Protein AF-A0A7W6DAF4-F1 (afdb_monomer_lite)

pLDDT: mean 70.85, std 17.4, range [36.03, 92.94]

Foldseek 3Di:
DPPLVVLVPVVDPVVPPDDPCCLVVVQVQVVLLVVVVVDVAQEEAEDEPDPSCVVPVVLVCLLLPPVFDWDWFDDPPGIATGNGSHDYYHYDHCVVDVVSVVVVVLVVLVVCCPPPDPVSVVVVVVVVVVCNVVDDHDDDDDDPPDPPDDPDPDPDQDRVSVSVCSSCVPVPVPPPDDD

Structure (mmCIF, N/CA/C/O backbone):
data_AF-A0A7W6DAF4-F1
#
_entry.id   AF-A0A7W6DAF4-F1
#
loop_
_atom_site.group_PDB
_atom_site.id
_atom_site.type_symbol
_atom_site.label_atom_id
_atom_site.label_alt_id
_atom_site.label_comp_id
_atom_site.label_asym_id
_atom_site.label_entity_id
_atom_site.label_seq_id
_atom_site.pdbx_PDB_ins_code
_atom_site.Cartn_x
_atom_site.Cartn_y
_atom_site.Cartn_z
_atom_site.occupancy
_atom_site.B_iso_or_equiv
_atom_site.auth_seq_id
_atom_site.auth_comp_id
_atom_site.auth_asym_id
_atom_site.auth_atom_id
_atom_site.pdbx_PDB_model_num
ATOM 1 N N . MET A 1 1 ? -5.029 20.411 -19.556 1.00 41.88 1 MET A N 1
ATOM 2 C CA . MET A 1 1 ? -3.914 20.476 -18.587 1.00 41.88 1 MET A CA 1
ATOM 3 C C . MET A 1 1 ? -4.120 21.620 -17.600 1.00 41.88 1 MET A C 1
ATOM 5 O O . MET A 1 1 ? -4.020 21.351 -16.420 1.00 41.88 1 MET A O 1
ATOM 9 N N . GLU A 1 2 ? -4.484 22.832 -18.038 1.00 40.97 2 GLU A N 1
ATOM 10 C CA . GLU A 1 2 ? -4.753 23.976 -17.137 1.00 40.97 2 GLU A CA 1
ATOM 11 C C . GLU A 1 2 ? -6.071 23.894 -16.346 1.00 40.97 2 GLU A C 1
ATOM 13 O O . GLU A 1 2 ? -6.077 24.213 -15.166 1.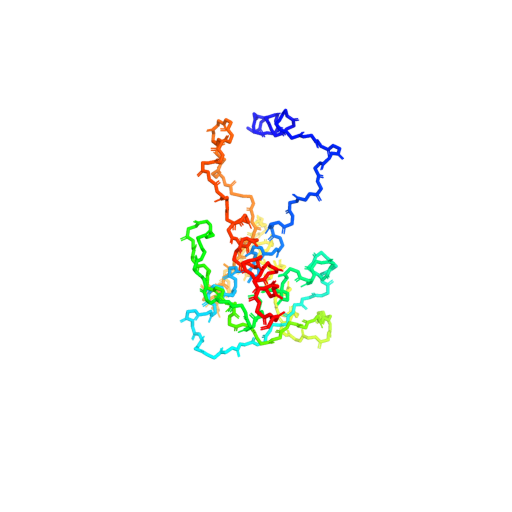00 40.97 2 GLU A O 1
ATOM 18 N N . ALA A 1 3 ? -7.169 23.427 -16.951 1.00 43.50 3 ALA A N 1
ATOM 19 C CA . ALA A 1 3 ? -8.504 23.545 -16.344 1.00 43.50 3 ALA A CA 1
ATOM 20 C C . ALA A 1 3 ? -8.646 22.864 -14.967 1.00 43.50 3 ALA A C 1
ATOM 22 O O . ALA A 1 3 ? -9.131 23.486 -14.035 1.00 43.50 3 ALA A O 1
ATOM 23 N N . GLY A 1 4 ? -8.151 21.631 -14.805 1.00 36.03 4 GLY A N 1
ATOM 24 C CA . GLY A 1 4 ? -8.249 20.917 -13.523 1.00 36.03 4 GLY A CA 1
ATOM 25 C C . GLY A 1 4 ? -7.349 21.479 -12.414 1.00 36.03 4 GLY A C 1
ATOM 26 O O . GLY A 1 4 ? -7.664 21.322 -11.242 1.00 36.03 4 GLY A O 1
ATOM 27 N N . ALA A 1 5 ? -6.245 22.148 -12.767 1.00 43.16 5 ALA A N 1
ATOM 28 C CA . ALA A 1 5 ? -5.387 22.829 -11.795 1.00 43.16 5 ALA A CA 1
ATOM 29 C C . ALA A 1 5 ? -5.994 24.171 -11.355 1.00 43.16 5 ALA A C 1
ATOM 31 O O . ALA A 1 5 ? -5.935 24.516 -10.182 1.00 43.16 5 ALA A O 1
ATOM 32 N N . ILE A 1 6 ? -6.626 24.887 -12.290 1.00 46.09 6 ILE A N 1
ATOM 33 C CA . ILE A 1 6 ? -7.338 26.144 -12.026 1.00 46.09 6 ILE A CA 1
ATOM 34 C C . ILE A 1 6 ? -8.568 25.890 -11.138 1.00 46.09 6 ILE A C 1
ATOM 36 O O . ILE A 1 6 ? -8.771 26.594 -10.157 1.00 46.09 6 ILE A O 1
ATOM 40 N N . GLU A 1 7 ? -9.344 24.840 -11.421 1.00 44.03 7 GLU A N 1
ATOM 41 C CA . GLU A 1 7 ? -10.524 24.480 -10.620 1.00 44.03 7 GLU A CA 1
ATOM 42 C C . GLU A 1 7 ? -10.157 23.988 -9.207 1.00 44.03 7 GLU A C 1
ATOM 44 O O . GLU A 1 7 ? -10.904 24.224 -8.260 1.00 44.03 7 GLU A O 1
ATOM 49 N N . PHE A 1 8 ? -9.001 23.338 -9.030 1.00 45.28 8 PHE A N 1
ATOM 50 C CA . PHE A 1 8 ? -8.531 22.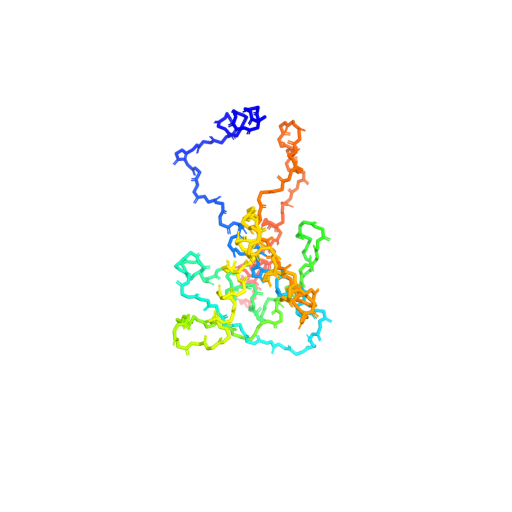902 -7.711 1.00 45.28 8 PHE A CA 1
ATOM 51 C C . PHE A 1 8 ? -8.237 24.085 -6.774 1.00 45.28 8 PHE A C 1
ATOM 53 O O . PHE A 1 8 ? -8.636 24.038 -5.608 1.00 45.28 8 PHE A O 1
ATOM 60 N N . ASP A 1 9 ? -7.596 25.139 -7.289 1.00 45.38 9 ASP A N 1
ATOM 61 C CA . ASP A 1 9 ? -7.288 26.369 -6.542 1.00 45.38 9 ASP A CA 1
ATOM 62 C C . ASP A 1 9 ? -8.549 27.178 -6.196 1.00 45.38 9 ASP A C 1
ATOM 64 O O . ASP A 1 9 ? -8.606 27.822 -5.151 1.00 45.38 9 ASP A O 1
ATOM 68 N N . GLU A 1 10 ? -9.579 27.139 -7.045 1.00 52.25 10 GLU A N 1
ATOM 69 C CA . GLU A 1 10 ? -10.846 27.844 -6.803 1.00 52.25 10 GLU A CA 1
ATOM 70 C C . GLU A 1 10 ? -11.754 27.131 -5.788 1.00 52.25 10 GLU A C 1
ATOM 72 O O . GLU A 1 10 ? -12.556 27.775 -5.107 1.00 52.25 10 GLU A O 1
ATOM 77 N N . LEU A 1 11 ? -11.646 25.804 -5.680 1.00 46.50 11 LEU A N 1
ATOM 78 C CA . LEU A 1 11 ? -12.530 24.971 -4.858 1.00 46.50 11 LEU A CA 1
ATOM 79 C C . LEU A 1 11 ? -11.950 24.606 -3.485 1.00 46.50 11 LEU A C 1
ATOM 81 O O . LEU A 1 11 ? -12.681 24.071 -2.649 1.00 46.50 11 LEU A O 1
ATOM 85 N N . ASN A 1 12 ? -10.670 24.891 -3.233 1.00 45.88 12 ASN A N 1
ATOM 86 C CA . ASN A 1 12 ? -10.002 24.574 -1.972 1.00 45.88 12 ASN A CA 1
ATOM 87 C C . ASN A 1 12 ? -9.366 25.820 -1.352 1.00 45.88 12 ASN A C 1
ATOM 89 O O . ASN A 1 12 ? -8.610 26.545 -1.988 1.00 45.88 12 ASN A O 1
ATOM 93 N N . ASP A 1 13 ? -9.612 26.038 -0.061 1.00 50.12 13 ASP A N 1
ATOM 94 C CA . ASP A 1 13 ? -8.930 27.076 0.711 1.00 50.12 13 ASP A CA 1
ATOM 95 C C . ASP A 1 13 ? -7.515 26.593 1.080 1.00 50.12 13 ASP A C 1
ATOM 97 O O . ASP A 1 13 ? -7.297 25.995 2.133 1.00 50.12 13 ASP A O 1
ATOM 101 N N . LEU A 1 14 ? -6.546 26.818 0.184 1.00 49.25 14 LEU A N 1
ATOM 102 C CA . LEU A 1 14 ? -5.143 26.382 0.320 1.00 49.25 14 LEU A CA 1
ATOM 103 C C . LEU A 1 14 ? -4.499 26.672 1.700 1.00 49.25 14 LEU A C 1
ATOM 105 O O . LEU A 1 14 ? -3.740 25.831 2.180 1.00 49.25 14 LEU A O 1
ATOM 109 N N . PRO A 1 15 ? -4.780 27.800 2.387 1.00 47.88 15 PRO A N 1
ATOM 110 C CA . PRO A 1 15 ? -4.280 28.067 3.739 1.00 47.88 15 PRO A CA 1
ATOM 111 C C . PRO A 1 15 ? -4.872 27.179 4.849 1.00 47.88 15 PRO A C 1
ATOM 113 O O . PRO A 1 15 ? -4.224 26.997 5.884 1.00 47.88 15 PRO A O 1
ATOM 116 N N . SER A 1 16 ? -6.092 26.652 4.681 1.00 41.94 16 SER A N 1
ATOM 117 C CA . SER A 1 16 ? -6.748 25.742 5.641 1.00 41.94 16 SER A CA 1
ATOM 118 C C . SER A 1 16 ? -6.723 24.273 5.202 1.00 41.94 16 SER A C 1
ATOM 120 O O . SER A 1 16 ? -7.021 23.381 6.003 1.00 41.94 16 SER A O 1
ATOM 122 N N . PHE A 1 17 ? -6.289 24.014 3.968 1.00 42.94 17 PHE A N 1
ATOM 123 C CA . PHE A 1 17 ? -6.059 22.695 3.401 1.00 42.94 17 PHE A CA 1
ATOM 124 C C . PHE A 1 17 ? -4.913 21.982 4.133 1.00 42.94 17 PHE A C 1
ATOM 126 O O . PHE A 1 17 ? -3.732 22.232 3.899 1.00 42.94 17 PHE A O 1
ATOM 133 N N . ARG A 1 18 ? -5.263 21.111 5.087 1.00 48.59 18 ARG A N 1
ATOM 134 C CA . ARG A 1 18 ? -4.288 20.441 5.963 1.00 48.59 18 ARG A CA 1
ATOM 135 C C . ARG A 1 18 ? -3.861 19.048 5.515 1.00 48.59 18 ARG A C 1
ATOM 137 O O . ARG A 1 18 ? -2.921 18.533 6.119 1.00 48.59 18 ARG A O 1
ATOM 144 N N . ASP A 1 19 ? -4.523 18.405 4.547 1.00 47.56 19 ASP A N 1
ATOM 145 C CA . ASP A 1 19 ? -4.158 17.018 4.238 1.00 47.56 19 ASP A CA 1
ATOM 146 C C . ASP A 1 19 ? -4.634 16.460 2.884 1.00 47.56 19 ASP A C 1
ATOM 148 O O . ASP A 1 19 ? -5.813 16.543 2.559 1.00 47.56 19 ASP A O 1
ATOM 152 N N . THR A 1 20 ? -3.718 15.798 2.165 1.00 48.22 20 THR A N 1
ATOM 153 C CA . THR A 1 20 ? -3.984 14.774 1.123 1.00 48.22 20 THR A CA 1
ATOM 154 C C . THR A 1 20 ? -3.131 13.518 1.367 1.00 48.22 20 THR A C 1
ATOM 156 O O . THR A 1 20 ? -2.694 12.844 0.434 1.00 48.22 20 THR A O 1
ATOM 159 N N . ASN A 1 21 ? -2.899 13.154 2.638 1.00 45.88 21 ASN A N 1
ATOM 160 C CA . ASN A 1 21 ? -2.229 11.896 3.005 1.00 45.88 21 ASN A CA 1
ATOM 161 C C . ASN A 1 21 ? -2.984 10.623 2.602 1.00 45.88 21 ASN A C 1
ATOM 163 O O . ASN A 1 21 ? -2.473 9.525 2.847 1.00 45.88 21 ASN A O 1
ATOM 167 N N . ASP A 1 22 ? -4.149 10.746 1.961 1.00 50.22 22 ASP A N 1
ATOM 168 C CA . ASP A 1 22 ? -4.834 9.632 1.313 1.00 50.22 22 ASP A CA 1
ATOM 169 C C . ASP A 1 22 ? -3.862 8.833 0.457 1.00 50.22 22 ASP A C 1
ATOM 171 O O . ASP A 1 22 ? -3.874 7.613 0.527 1.00 50.22 22 ASP A O 1
ATOM 175 N N . ILE A 1 23 ? -2.929 9.481 -0.243 1.00 51.38 23 ILE A N 1
ATOM 176 C CA . ILE A 1 23 ? -1.970 8.790 -1.108 1.00 51.38 23 ILE A CA 1
ATOM 177 C C . ILE A 1 23 ? -1.107 7.794 -0.311 1.00 51.38 23 ILE A C 1
ATOM 179 O O . ILE A 1 23 ? -1.049 6.621 -0.667 1.00 51.38 23 ILE A O 1
ATOM 183 N N . HIS A 1 24 ? -0.489 8.208 0.800 1.00 57.69 24 HIS A N 1
ATOM 184 C CA . HIS A 1 24 ? 0.447 7.356 1.548 1.00 57.69 24 HIS A CA 1
ATOM 185 C C . HIS A 1 24 ? -0.233 6.168 2.235 1.00 57.69 24 HIS A C 1
ATOM 187 O O . HIS A 1 24 ? 0.319 5.070 2.262 1.00 57.69 24 HIS A O 1
ATOM 193 N N . VAL A 1 25 ? -1.444 6.370 2.756 1.00 65.44 25 VAL A N 1
ATOM 194 C CA . VAL A 1 25 ? -2.218 5.292 3.385 1.00 65.44 25 VAL A CA 1
ATOM 195 C C . VAL A 1 25 ? -2.874 4.401 2.323 1.00 65.44 25 VAL A C 1
ATOM 197 O O . VAL A 1 25 ? -2.975 3.194 2.527 1.00 65.44 25 VAL A O 1
ATOM 200 N N . THR A 1 26 ? -3.237 4.944 1.155 1.00 68.44 26 THR A N 1
ATOM 201 C CA . THR A 1 26 ? -3.886 4.193 0.064 1.00 68.44 26 THR A CA 1
ATOM 202 C C . THR A 1 26 ? -3.041 3.025 -0.424 1.00 68.44 26 THR A C 1
ATOM 204 O O . THR A 1 26 ? -3.583 1.932 -0.559 1.00 68.44 26 THR A O 1
ATOM 207 N N . ALA A 1 27 ? -1.731 3.197 -0.651 1.00 73.88 27 ALA A N 1
ATOM 208 C CA . ALA A 1 27 ? -0.891 2.065 -1.069 1.00 73.88 27 ALA A CA 1
ATOM 209 C C . ALA A 1 27 ? -0.877 0.954 -0.018 1.00 73.88 27 ALA A C 1
ATOM 211 O O . ALA A 1 27 ? -1.025 -0.218 -0.356 1.00 73.88 27 ALA A O 1
ATOM 212 N N . VAL A 1 28 ? -0.737 1.315 1.260 1.00 78.88 28 VAL A N 1
ATOM 213 C CA . VAL A 1 28 ? -0.716 0.331 2.347 1.00 78.88 28 VAL A CA 1
ATOM 214 C C . VAL A 1 28 ? -2.064 -0.386 2.446 1.00 78.88 28 VAL A C 1
ATOM 216 O O . VAL A 1 28 ? -2.090 -1.608 2.575 1.00 78.88 28 VAL A O 1
ATOM 219 N N . LEU A 1 29 ? -3.185 0.327 2.304 1.00 79.75 29 LEU A N 1
ATOM 220 C CA . LEU A 1 29 ? -4.521 -0.278 2.293 1.00 79.75 29 LEU A CA 1
ATOM 221 C C . LEU A 1 29 ? -4.758 -1.174 1.080 1.00 79.75 29 LEU A C 1
ATOM 223 O O . LEU A 1 29 ? -5.355 -2.232 1.235 1.00 79.75 29 LEU A O 1
ATOM 227 N N . GLN A 1 30 ? -4.262 -0.809 -0.102 1.00 79.19 30 GLN A N 1
ATOM 228 C CA . GLN A 1 30 ? -4.333 -1.669 -1.286 1.00 79.19 30 GLN A CA 1
ATOM 229 C C . GLN A 1 30 ? -3.502 -2.945 -1.120 1.00 79.19 30 GLN A C 1
ATOM 231 O O . GLN A 1 30 ? -3.951 -4.014 -1.531 1.00 79.19 30 GLN A O 1
ATOM 236 N N . CYS A 1 31 ? -2.328 -2.849 -0.487 1.00 83.69 31 CYS A N 1
ATOM 237 C CA . CYS A 1 31 ? -1.530 -4.015 -0.118 1.00 83.69 31 CYS A CA 1
ATOM 238 C C . CYS A 1 31 ? -2.278 -4.903 0.885 1.00 83.69 31 CYS A C 1
ATOM 240 O O . CYS A 1 31 ? -2.312 -6.117 0.709 1.00 83.69 31 CYS A O 1
ATOM 242 N N . VAL A 1 32 ? -2.892 -4.321 1.920 1.00 86.19 32 VAL A N 1
ATOM 243 C CA . VAL A 1 32 ? -3.672 -5.089 2.904 1.00 86.19 32 VAL A CA 1
ATOM 244 C C . VAL A 1 32 ? -4.888 -5.747 2.264 1.00 86.19 32 VAL A C 1
ATOM 246 O O . VAL A 1 32 ? -5.129 -6.915 2.538 1.00 86.19 32 VAL A O 1
ATOM 249 N N . ASP A 1 33 ? -5.607 -5.039 1.394 1.00 83.69 33 ASP A N 1
ATOM 250 C CA . ASP A 1 33 ? -6.741 -5.574 0.635 1.00 83.69 33 ASP A CA 1
ATOM 251 C C . ASP A 1 33 ? -6.339 -6.772 -0.241 1.00 83.69 33 ASP A C 1
ATOM 253 O O . ASP A 1 33 ? -7.026 -7.784 -0.289 1.00 83.69 33 ASP A O 1
ATOM 257 N N . PHE A 1 34 ? -5.172 -6.710 -0.879 1.00 85.06 34 PHE A N 1
ATOM 258 C CA . PHE A 1 34 ? -4.658 -7.859 -1.618 1.00 85.06 34 PHE A CA 1
ATOM 259 C C . PHE A 1 34 ? -4.310 -9.039 -0.703 1.00 85.06 34 PHE A C 1
ATOM 261 O O . PHE A 1 34 ? -4.619 -10.188 -1.013 1.00 85.06 34 PHE A O 1
ATOM 268 N N . TRP A 1 35 ? -3.650 -8.778 0.427 1.00 85.81 35 TRP A N 1
ATOM 269 C CA . TRP A 1 35 ? -3.200 -9.843 1.321 1.00 85.81 35 TRP A CA 1
ATOM 270 C C . TRP A 1 35 ? -4.321 -10.444 2.174 1.00 85.81 35 TRP A C 1
ATOM 272 O O . TRP A 1 35 ? -4.225 -11.625 2.500 1.00 85.81 35 TRP A O 1
ATOM 282 N N . GLN A 1 36 ? -5.389 -9.700 2.491 1.00 84.44 36 GLN A N 1
ATOM 283 C CA . GLN A 1 36 ? -6.555 -10.243 3.208 1.00 84.44 36 GLN A CA 1
ATOM 284 C C . GLN A 1 36 ? -7.279 -11.327 2.400 1.00 84.44 36 GLN A C 1
ATOM 286 O O . GLN A 1 36 ? -7.796 -12.272 2.988 1.00 84.44 36 GLN A O 1
ATOM 291 N N . ASP A 1 37 ? -7.269 -11.227 1.069 1.00 83.06 37 ASP A N 1
ATOM 292 C CA . ASP A 1 37 ? -7.876 -12.230 0.188 1.00 83.06 37 ASP A CA 1
ATOM 293 C C . ASP A 1 37 ? -7.001 -13.487 0.063 1.00 83.06 37 ASP A C 1
ATOM 295 O O . ASP A 1 37 ? -7.490 -14.582 -0.219 1.00 83.06 37 ASP A O 1
ATOM 299 N N . MET A 1 38 ? -5.692 -13.336 0.277 1.00 83.75 38 MET A N 1
ATOM 300 C CA . MET A 1 38 ? -4.692 -14.384 0.060 1.00 83.75 38 MET A CA 1
ATOM 301 C C . MET A 1 38 ? -4.308 -15.136 1.339 1.00 83.75 38 MET A C 1
ATOM 303 O O . MET A 1 38 ? -3.879 -16.290 1.267 1.00 83.75 38 MET A O 1
ATOM 307 N N . ILE A 1 39 ? -4.417 -14.496 2.505 1.00 84.38 39 ILE A N 1
ATOM 308 C CA . ILE A 1 39 ? -3.961 -15.032 3.789 1.00 84.38 39 ILE A CA 1
ATOM 309 C C . ILE A 1 39 ? -5.114 -14.975 4.793 1.00 84.38 39 ILE A C 1
ATOM 311 O O . ILE A 1 39 ? -5.609 -13.908 5.136 1.00 84.38 39 ILE A O 1
ATOM 315 N N . ALA A 1 40 ? -5.503 -16.142 5.315 1.00 82.50 40 ALA A N 1
ATOM 316 C CA . ALA A 1 40 ? -6.587 -16.251 6.294 1.00 82.50 40 ALA A CA 1
ATOM 317 C C . ALA A 1 40 ? -6.193 -15.768 7.705 1.00 82.50 40 ALA A C 1
ATOM 319 O O . ALA A 1 40 ? -7.053 -15.386 8.498 1.00 82.50 40 ALA A O 1
ATOM 320 N N . GLU A 1 41 ? -4.903 -15.818 8.043 1.00 89.00 41 GLU A N 1
ATOM 321 C CA . GLU A 1 41 ? -4.395 -15.433 9.359 1.00 89.00 41 GLU A CA 1
ATOM 322 C C . GLU A 1 41 ? -3.917 -13.974 9.398 1.00 89.00 41 GLU A C 1
ATOM 324 O O . GLU A 1 41 ? -3.363 -13.479 8.414 1.00 89.00 41 GLU A O 1
ATOM 329 N N . PRO A 1 42 ? -4.044 -13.281 10.547 1.00 89.81 42 PRO A N 1
ATOM 330 C CA . PRO A 1 42 ? -3.498 -11.940 10.686 1.00 89.81 42 PRO A CA 1
ATOM 331 C C . PRO A 1 42 ? -1.979 -11.899 10.490 1.00 89.81 42 PRO A C 1
ATOM 333 O O . PRO A 1 42 ? -1.262 -12.707 11.093 1.00 89.81 42 PRO A O 1
ATOM 336 N N . PHE A 1 43 ? -1.492 -10.919 9.729 1.00 90.81 43 PHE A N 1
ATOM 337 C CA . PHE A 1 43 ? -0.083 -10.789 9.340 1.00 90.81 43 PHE A CA 1
ATOM 338 C C . PHE A 1 43 ? 0.589 -9.528 9.897 1.00 90.81 43 PHE A C 1
ATOM 340 O O . PHE A 1 43 ? -0.067 -8.556 10.268 1.00 90.81 43 PHE A O 1
ATOM 347 N N . ASP A 1 44 ? 1.917 -9.555 9.967 1.00 90.88 44 ASP A N 1
ATOM 348 C CA . ASP A 1 44 ? 2.743 -8.433 10.411 1.00 90.88 44 ASP A CA 1
ATOM 349 C C . ASP A 1 44 ? 3.198 -7.604 9.199 1.00 90.88 44 ASP A C 1
ATOM 351 O O . ASP A 1 44 ? 3.603 -8.162 8.177 1.00 90.88 44 ASP A O 1
ATOM 355 N N . ILE A 1 45 ? 3.135 -6.274 9.300 1.00 88.88 45 ILE A N 1
ATOM 356 C CA . ILE A 1 45 ? 3.606 -5.359 8.251 1.00 88.88 45 ILE A CA 1
ATOM 357 C C . ILE A 1 45 ? 4.904 -4.702 8.704 1.00 88.88 45 ILE A C 1
ATOM 359 O O . ILE A 1 45 ? 4.972 -4.065 9.754 1.00 88.88 45 ILE A O 1
ATOM 363 N N . VAL A 1 46 ? 5.925 -4.796 7.858 1.00 88.62 46 VAL A N 1
ATOM 364 C CA . VAL A 1 46 ? 7.148 -4.004 7.992 1.00 88.62 46 VAL A CA 1
ATOM 365 C C . VAL A 1 46 ? 7.071 -2.864 6.987 1.00 88.62 46 VAL A C 1
ATOM 367 O O . VAL A 1 46 ? 7.049 -3.106 5.780 1.00 88.62 46 VAL A O 1
ATOM 370 N N . HIS A 1 47 ? 7.004 -1.633 7.483 1.00 86.62 47 HIS A N 1
ATOM 371 C CA . HIS A 1 47 ? 6.977 -0.425 6.665 1.00 86.62 47 HIS A CA 1
ATOM 372 C C . HIS A 1 47 ? 8.331 0.289 6.754 1.00 86.62 47 HIS A C 1
ATOM 374 O O . HIS A 1 47 ? 9.033 0.168 7.760 1.00 86.62 47 HIS A O 1
ATOM 380 N N . ASP A 1 48 ? 8.713 1.028 5.710 1.00 84.50 48 ASP A N 1
ATOM 381 C CA . ASP A 1 48 ? 9.881 1.908 5.807 1.00 84.50 48 ASP A CA 1
ATOM 382 C C . ASP A 1 48 ? 9.657 3.012 6.858 1.00 84.50 48 ASP A C 1
ATOM 384 O O . ASP A 1 48 ? 8.515 3.265 7.256 1.00 84.50 48 ASP A O 1
ATOM 388 N N . GLU A 1 49 ? 10.733 3.664 7.307 1.00 82.12 49 GLU A N 1
ATOM 389 C CA . GLU A 1 49 ? 10.691 4.828 8.210 1.00 82.12 49 GLU A CA 1
ATOM 390 C C . GLU A 1 49 ? 10.056 6.074 7.548 1.00 82.12 49 GLU A C 1
ATOM 392 O O . GLU A 1 49 ? 10.672 7.132 7.411 1.00 82.12 49 GLU A O 1
ATOM 397 N N . SER A 1 50 ? 8.789 5.967 7.155 1.00 77.38 50 SER A N 1
ATOM 398 C CA . SER A 1 50 ? 7.988 7.063 6.632 1.00 77.38 50 SER A CA 1
ATOM 399 C C . SER A 1 50 ? 7.432 7.887 7.783 1.00 77.38 50 SER A C 1
ATOM 401 O O . SER A 1 50 ? 6.469 7.501 8.452 1.00 77.38 50 SER A O 1
ATOM 403 N N . ILE A 1 51 ? 8.011 9.072 7.972 1.00 72.75 51 ILE A N 1
ATOM 404 C CA . ILE A 1 51 ? 7.509 10.085 8.911 1.00 72.75 51 ILE A CA 1
ATOM 405 C C . ILE A 1 51 ? 6.010 10.329 8.670 1.00 72.75 51 ILE A C 1
ATOM 407 O O . ILE A 1 51 ? 5.231 10.360 9.615 1.00 72.75 51 ILE A O 1
ATOM 411 N N . HIS A 1 52 ? 5.576 10.390 7.409 1.00 69.50 52 HIS A N 1
ATOM 412 C CA . HIS A 1 52 ? 4.178 10.644 7.056 1.00 69.50 52 HIS A CA 1
ATOM 413 C C . HIS A 1 52 ? 3.214 9.522 7.462 1.00 69.50 52 HIS A C 1
ATOM 415 O O . HIS A 1 52 ? 2.058 9.812 7.780 1.00 69.50 52 HIS A O 1
ATOM 421 N N . PHE A 1 53 ? 3.670 8.266 7.463 1.00 73.88 53 PHE A N 1
ATOM 422 C CA . PHE A 1 53 ? 2.878 7.132 7.939 1.00 73.88 53 PHE A CA 1
ATOM 423 C C . PHE A 1 53 ? 2.780 7.142 9.472 1.00 73.88 53 PHE A C 1
ATOM 425 O O . PHE A 1 53 ? 1.680 7.102 10.026 1.00 73.88 53 PHE A O 1
ATOM 432 N N . PHE A 1 54 ? 3.918 7.267 10.163 1.00 76.12 54 PHE A N 1
ATOM 433 C CA . PHE A 1 54 ? 3.978 7.135 11.623 1.00 76.12 54 PHE A CA 1
ATOM 434 C C . PHE A 1 54 ? 3.504 8.379 12.392 1.00 76.12 54 PHE A C 1
ATOM 436 O O . PHE A 1 54 ? 2.957 8.240 13.481 1.00 76.12 54 PHE A O 1
ATOM 443 N N . GLU A 1 55 ? 3.575 9.589 11.826 1.00 72.75 55 GLU A N 1
ATOM 444 C CA . GLU A 1 55 ? 2.981 10.799 12.435 1.00 72.75 55 GLU A CA 1
ATOM 445 C C . GLU A 1 55 ? 1.466 10.686 12.675 1.00 72.75 55 GLU A C 1
ATOM 447 O O . GLU A 1 55 ? 0.892 11.456 13.445 1.00 72.75 55 GLU A O 1
ATOM 452 N N . ARG A 1 56 ? 0.793 9.747 12.001 1.00 68.44 56 ARG A N 1
ATOM 453 C CA . ARG A 1 56 ? -0.649 9.495 12.126 1.00 68.44 56 ARG A CA 1
ATOM 454 C C . ARG A 1 56 ? -0.947 8.037 12.502 1.00 68.44 56 ARG A C 1
ATOM 456 O O . ARG A 1 56 ? -2.055 7.560 12.239 1.00 68.44 56 ARG A O 1
ATOM 463 N N . GLU A 1 57 ? 0.009 7.358 13.145 1.00 75.38 57 GLU A N 1
ATOM 464 C CA . GLU A 1 57 ? -0.072 5.953 13.574 1.00 75.38 57 GLU A CA 1
ATOM 465 C C . GLU A 1 57 ? -1.362 5.641 14.355 1.00 75.38 57 GLU A C 1
ATOM 467 O O . GLU A 1 57 ? -1.966 4.593 14.152 1.00 75.38 57 GLU A O 1
ATOM 472 N N . ASP A 1 58 ? -1.879 6.584 15.147 1.00 71.81 58 ASP A N 1
ATOM 473 C CA . ASP A 1 58 ? -3.145 6.430 15.879 1.00 71.81 58 ASP A CA 1
ATOM 474 C C . ASP A 1 58 ? -4.336 6.024 14.996 1.00 71.81 58 ASP A C 1
ATOM 476 O O . ASP A 1 58 ? -5.197 5.250 15.422 1.00 71.81 58 ASP A O 1
ATOM 480 N N . ARG A 1 59 ? -4.431 6.553 13.765 1.00 71.06 59 ARG A N 1
ATOM 481 C CA . ARG A 1 59 ? -5.509 6.170 12.834 1.00 71.06 59 ARG A CA 1
ATOM 482 C C . ARG A 1 59 ? -5.332 4.732 12.380 1.00 71.06 59 ARG A C 1
ATOM 484 O O . ARG A 1 59 ? -6.299 3.981 12.343 1.00 71.06 59 ARG A O 1
ATOM 491 N N . TRP A 1 60 ? -4.096 4.360 12.079 1.00 78.00 60 TRP A N 1
ATOM 492 C CA . TRP A 1 60 ? -3.750 3.011 11.677 1.00 78.00 60 TRP A CA 1
ATOM 493 C C . TRP A 1 60 ? -4.029 1.994 12.794 1.00 78.00 60 TRP A C 1
ATOM 495 O O . TRP A 1 60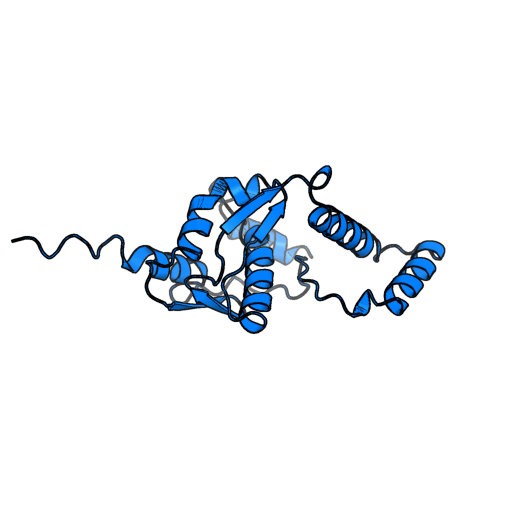 ? -4.698 0.987 12.562 1.00 78.00 60 TRP A O 1
ATOM 505 N N . LEU A 1 61 ? -3.616 2.296 14.028 1.00 80.69 61 LEU A N 1
ATOM 506 C CA . LEU A 1 61 ? -3.865 1.452 15.199 1.00 80.69 61 LEU A CA 1
ATOM 507 C C . LEU A 1 61 ? -5.360 1.196 15.421 1.00 80.69 61 LEU A C 1
ATOM 509 O O . LEU A 1 61 ? -5.749 0.081 15.761 1.00 80.69 61 LEU A O 1
ATOM 513 N N . ARG A 1 62 ? -6.219 2.187 15.155 1.00 77.25 62 ARG A N 1
ATOM 514 C CA . ARG A 1 62 ? -7.680 2.008 15.213 1.00 77.25 62 ARG A CA 1
ATOM 515 C C . ARG A 1 62 ? -8.218 1.096 14.118 1.00 77.25 62 ARG A C 1
ATOM 517 O O . ARG A 1 62 ? -9.178 0.379 14.365 1.00 77.25 62 ARG A O 1
ATOM 524 N N . MET A 1 63 ? -7.627 1.109 12.926 1.00 79.31 63 MET A N 1
ATOM 525 C CA . MET A 1 63 ? -8.062 0.249 11.820 1.00 79.31 63 MET A CA 1
ATOM 526 C C . MET A 1 63 ? -7.719 -1.226 12.048 1.00 79.31 63 MET A C 1
ATOM 528 O O . MET A 1 63 ? -8.390 -2.093 11.492 1.00 79.31 63 MET A O 1
ATOM 532 N N . ILE A 1 64 ? -6.703 -1.520 12.864 1.00 86.00 64 ILE A N 1
ATOM 533 C CA . ILE A 1 64 ? -6.282 -2.890 13.199 1.00 86.00 64 ILE A CA 1
ATOM 534 C C . ILE A 1 64 ? -6.816 -3.368 14.564 1.00 86.00 64 ILE A C 1
ATOM 536 O O . ILE A 1 64 ? -6.680 -4.547 14.897 1.00 86.00 64 ILE A O 1
ATOM 540 N N . ASP A 1 65 ? -7.434 -2.477 15.351 1.00 83.25 65 ASP A N 1
ATOM 541 C CA . ASP A 1 65 ? -7.953 -2.761 16.692 1.00 83.25 65 ASP A CA 1
ATOM 542 C C . ASP A 1 65 ? -9.046 -3.838 16.653 1.00 83.25 65 ASP A C 1
ATOM 544 O O . ASP A 1 65 ? -10.182 -3.600 16.250 1.00 83.25 65 ASP A O 1
ATOM 548 N N . LYS A 1 66 ? -8.721 -5.037 17.145 1.00 83.50 66 LYS A N 1
ATOM 549 C CA . LYS A 1 66 ? -9.629 -6.196 17.167 1.00 83.50 66 LYS A CA 1
ATOM 550 C C . LYS A 1 66 ? -10.835 -6.037 18.082 1.00 83.50 66 LYS A C 1
ATOM 552 O O . LYS A 1 66 ? -11.713 -6.896 18.083 1.00 83.50 66 LYS A O 1
ATOM 557 N N . THR A 1 67 ? -10.885 -4.971 18.871 1.00 80.62 67 THR A N 1
ATOM 558 C CA . THR A 1 67 ? -12.003 -4.697 19.764 1.00 80.62 67 THR A CA 1
ATOM 559 C C . THR A 1 67 ? -13.133 -3.919 19.082 1.00 80.62 67 THR A C 1
ATOM 561 O O . THR A 1 67 ? -14.226 -3.842 19.650 1.00 80.62 67 THR A O 1
ATOM 564 N N . ILE A 1 68 ? -12.922 -3.366 17.880 1.00 76.31 68 ILE A N 1
ATOM 565 C CA . ILE A 1 68 ? -13.990 -2.711 17.109 1.00 76.31 68 ILE A CA 1
ATOM 566 C C . ILE A 1 68 ? -14.925 -3.749 16.476 1.00 76.31 68 ILE A C 1
ATOM 568 O O . ILE A 1 68 ? -14.519 -4.867 16.159 1.00 76.31 68 ILE A O 1
ATOM 572 N N . ALA A 1 69 ? -16.195 -3.377 16.296 1.00 76.50 69 ALA A N 1
ATOM 573 C CA . ALA A 1 69 ? -17.159 -4.239 15.624 1.00 76.50 69 ALA A CA 1
ATOM 574 C C . ALA A 1 69 ? -16.762 -4.425 14.148 1.00 76.50 69 ALA A C 1
ATOM 576 O O . ALA A 1 69 ? -16.386 -3.437 13.510 1.00 76.50 69 ALA A O 1
ATOM 577 N N . PRO A 1 70 ? -16.870 -5.650 13.598 1.00 84.69 70 PRO A N 1
ATOM 578 C CA . PRO A 1 70 ? -16.620 -5.870 12.188 1.00 84.69 70 PRO A CA 1
ATOM 579 C C . PRO A 1 70 ? -17.497 -4.974 11.314 1.00 84.69 70 PRO A C 1
ATOM 581 O O . PRO A 1 70 ? -18.705 -4.882 11.537 1.00 84.69 70 PRO A O 1
ATOM 584 N N . SER A 1 71 ? -16.885 -4.311 10.338 1.00 78.69 71 SER A N 1
ATOM 585 C CA . SER A 1 71 ? -17.578 -3.418 9.412 1.00 78.69 71 SER A CA 1
ATOM 586 C C . SER A 1 71 ? -16.950 -3.495 8.032 1.00 78.69 71 SER A C 1
ATOM 588 O O . SER A 1 71 ? -15.730 -3.581 7.896 1.00 78.69 71 SER A O 1
ATOM 590 N N . GLU A 1 72 ? -17.800 -3.436 7.019 1.00 80.75 72 GLU A N 1
ATOM 591 C CA . GLU A 1 72 ? -17.412 -3.457 5.620 1.00 80.75 72 GLU A CA 1
ATOM 592 C C . GLU A 1 72 ? -17.500 -2.034 5.056 1.00 80.75 72 GLU A C 1
ATOM 594 O O . GLU A 1 72 ? -18.533 -1.366 5.164 1.00 80.75 72 GLU A O 1
ATOM 599 N N . ILE A 1 73 ? -16.403 -1.543 4.480 1.00 73.88 73 ILE A N 1
ATOM 600 C CA . ILE A 1 73 ? -16.303 -0.172 3.978 1.00 73.88 73 ILE A CA 1
ATOM 601 C C . ILE A 1 73 ? -15.902 -0.184 2.511 1.00 73.88 73 ILE A C 1
ATOM 603 O O . ILE A 1 73 ? -14.866 -0.728 2.141 1.00 73.88 73 ILE A O 1
ATOM 607 N N . LEU A 1 74 ? -16.693 0.493 1.681 1.00 67.94 74 LEU A N 1
ATOM 608 C CA . LEU A 1 74 ? -16.336 0.749 0.291 1.00 67.94 74 LEU A CA 1
ATOM 609 C C . LEU A 1 74 ? -15.237 1.821 0.215 1.00 67.94 74 LEU A C 1
ATOM 611 O O . LEU A 1 74 ? -15.431 2.946 0.679 1.00 67.94 74 LEU A O 1
ATOM 615 N N . PHE A 1 75 ? -14.111 1.481 -0.407 1.00 65.19 75 PHE A N 1
ATOM 616 C CA . PHE A 1 75 ? -12.958 2.347 -0.629 1.00 65.19 75 PHE A CA 1
ATOM 617 C C . PHE A 1 75 ? -12.575 2.324 -2.117 1.00 65.19 75 PHE A C 1
ATOM 619 O O . PHE A 1 75 ? -11.960 1.379 -2.618 1.00 65.19 75 PHE A O 1
ATOM 626 N N . GLY A 1 76 ? -12.986 3.358 -2.856 1.00 67.25 76 GLY A N 1
ATOM 627 C CA . GLY A 1 76 ? -12.894 3.365 -4.317 1.00 67.25 76 GLY A CA 1
ATOM 628 C C . GLY A 1 76 ? -13.758 2.259 -4.931 1.00 67.25 76 GLY A C 1
ATOM 629 O O . GLY A 1 76 ? -14.965 2.213 -4.704 1.00 67.25 76 GLY A O 1
ATOM 630 N N . THR A 1 77 ? -13.144 1.361 -5.702 1.00 65.50 77 THR A N 1
ATOM 631 C CA . THR A 1 77 ? -13.791 0.163 -6.272 1.00 65.50 77 THR A CA 1
ATOM 632 C C . THR A 1 77 ? -13.628 -1.091 -5.408 1.00 65.50 77 THR A C 1
ATOM 634 O O . THR A 1 77 ? -14.081 -2.163 -5.805 1.00 65.50 77 THR A O 1
ATOM 637 N N . LYS A 1 78 ? -12.961 -0.973 -4.256 1.00 66.62 78 LYS A N 1
ATOM 638 C CA . LYS A 1 78 ? -12.594 -2.084 -3.373 1.00 66.62 78 LYS A CA 1
ATOM 639 C C . LYS A 1 78 ? -13.356 -2.027 -2.059 1.00 66.62 78 LYS A C 1
ATOM 641 O O . LYS A 1 78 ? -13.915 -0.990 -1.699 1.00 66.62 78 LYS A O 1
ATOM 646 N N . THR A 1 79 ? -13.327 -3.133 -1.327 1.00 72.75 79 THR A N 1
ATOM 647 C CA . THR A 1 79 ? -14.024 -3.268 -0.055 1.00 72.75 79 THR A CA 1
ATOM 648 C C . THR A 1 79 ? -13.049 -3.634 1.056 1.00 72.75 79 THR A C 1
ATOM 650 O O . THR A 1 79 ? -12.406 -4.677 1.020 1.00 72.75 79 THR A O 1
ATOM 653 N N . LEU A 1 80 ? -12.948 -2.774 2.066 1.00 75.44 80 LEU A N 1
ATOM 654 C CA . LEU A 1 80 ? -12.104 -2.986 3.235 1.00 75.44 80 LEU A CA 1
ATOM 655 C C . LEU A 1 80 ? -12.925 -3.559 4.386 1.00 75.44 80 LEU A C 1
ATOM 657 O O . LEU A 1 80 ? -13.928 -2.972 4.799 1.00 75.44 80 LEU A O 1
ATOM 661 N N . ASN A 1 81 ? -12.443 -4.666 4.946 1.00 82.69 81 ASN A N 1
ATOM 662 C CA . ASN A 1 81 ? -13.012 -5.276 6.139 1.00 82.69 81 ASN A CA 1
ATOM 663 C C . ASN A 1 81 ? -12.260 -4.780 7.373 1.00 82.69 81 ASN A C 1
ATOM 665 O O . ASN A 1 81 ? -11.080 -5.077 7.567 1.00 82.69 81 ASN A O 1
ATOM 669 N N . LEU A 1 82 ? -12.947 -4.017 8.218 1.00 83.19 82 LEU A N 1
ATOM 670 C CA . LEU A 1 82 ? -12.437 -3.620 9.521 1.00 83.19 82 LEU A CA 1
ATOM 671 C C . LEU A 1 82 ? -12.893 -4.612 10.597 1.00 83.19 82 LEU A C 1
ATOM 673 O O . LEU A 1 82 ? -14.020 -5.098 10.518 1.00 83.19 82 LEU A O 1
ATOM 677 N N . PRO A 1 83 ? -12.072 -4.876 11.627 1.00 88.38 83 PRO A N 1
ATOM 678 C CA . PRO A 1 83 ? -10.668 -4.477 11.728 1.00 88.38 83 PRO A CA 1
ATOM 679 C C . PRO A 1 83 ? -9.790 -5.238 10.729 1.00 88.38 83 PRO A C 1
ATOM 681 O O . PRO A 1 83 ? -9.925 -6.455 10.586 1.00 88.38 83 PRO A O 1
ATOM 684 N N . LEU A 1 84 ? -8.835 -4.538 10.109 1.00 87.75 84 LEU A N 1
ATOM 685 C CA . LEU A 1 84 ? -7.924 -5.115 9.118 1.00 87.75 84 LEU A CA 1
ATOM 686 C C . LEU A 1 84 ? -7.202 -6.345 9.692 1.00 87.75 84 LEU A C 1
ATOM 688 O O . LEU A 1 84 ? -6.846 -6.332 10.877 1.00 87.75 84 LEU A O 1
ATOM 692 N N . PRO A 1 85 ? -6.914 -7.396 8.902 1.00 89.75 85 PRO A N 1
ATOM 693 C CA . PRO A 1 85 ? -6.218 -8.608 9.353 1.00 89.75 85 PRO A CA 1
ATOM 694 C C . PRO A 1 85 ? -4.709 -8.384 9.557 1.00 89.75 85 PRO A C 1
ATOM 696 O O . PRO A 1 85 ? -3.875 -9.188 9.163 1.00 89.75 85 PRO A O 1
ATOM 699 N N . VAL A 1 86 ? -4.344 -7.293 10.219 1.00 90.38 86 VAL A N 1
ATOM 700 C CA . VAL A 1 86 ? -2.969 -6.944 10.561 1.00 90.38 86 VAL A CA 1
ATOM 701 C C . VAL A 1 86 ? -2.774 -7.160 12.058 1.00 90.38 86 VAL A C 1
ATOM 703 O O . VAL A 1 86 ? -3.615 -6.763 12.866 1.00 90.38 86 VAL A O 1
ATOM 706 N N . ARG A 1 87 ? -1.685 -7.834 12.426 1.00 90.50 87 ARG A N 1
ATOM 707 C CA . ARG A 1 87 ? -1.311 -8.129 13.813 1.00 90.50 87 ARG A CA 1
ATOM 708 C C . ARG A 1 87 ? -0.457 -7.018 14.407 1.00 90.50 87 ARG A C 1
ATOM 710 O O . ARG A 1 87 ? -0.728 -6.571 15.516 1.00 90.50 87 ARG A O 1
ATOM 717 N N . SER A 1 88 ? 0.561 -6.584 13.676 1.00 88.00 88 SER A N 1
ATOM 718 C CA . SER A 1 88 ? 1.433 -5.490 14.080 1.00 88.00 88 SER A CA 1
ATOM 719 C C . SER A 1 88 ? 1.956 -4.742 12.864 1.00 88.00 88 SER A C 1
ATOM 721 O O . SER A 1 88 ? 1.992 -5.282 11.755 1.00 88.00 88 SER A O 1
ATOM 723 N N . VAL A 1 89 ? 2.348 -3.489 13.084 1.00 87.19 89 V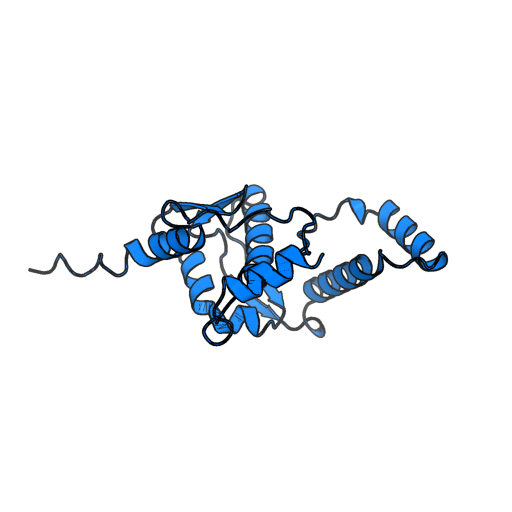AL A N 1
ATOM 724 C CA . VAL A 1 89 ? 3.093 -2.702 12.105 1.00 87.19 89 VAL A CA 1
ATOM 725 C C . VAL A 1 89 ? 4.346 -2.182 12.767 1.00 87.19 89 VAL A C 1
ATOM 727 O O . VAL A 1 89 ? 4.286 -1.586 13.838 1.00 87.19 89 VAL A O 1
ATOM 730 N N . SER A 1 90 ? 5.482 -2.443 12.137 1.00 87.62 90 SER A N 1
ATOM 731 C CA . SER A 1 90 ? 6.787 -2.009 12.616 1.00 87.62 90 SER A CA 1
ATOM 732 C C . SER A 1 90 ? 7.485 -1.185 11.553 1.00 87.62 90 SER A C 1
ATOM 734 O O . SER A 1 90 ? 7.466 -1.539 10.372 1.00 87.62 90 SER A O 1
ATOM 736 N N . SER A 1 91 ? 8.144 -0.121 11.993 1.00 88.69 91 SER A N 1
ATOM 737 C CA . SER A 1 91 ? 9.065 0.635 11.158 1.00 88.69 91 SER A CA 1
ATOM 738 C C . SER A 1 91 ? 10.409 -0.082 11.053 1.00 88.69 91 SER A C 1
ATOM 740 O O . SER A 1 91 ? 10.893 -0.629 12.047 1.00 88.69 91 SER A O 1
ATOM 742 N N . ALA A 1 92 ? 11.037 -0.052 9.880 1.00 88.69 92 ALA A N 1
ATOM 743 C CA . ALA A 1 92 ? 12.419 -0.478 9.713 1.00 88.69 92 ALA A CA 1
ATOM 744 C C . ALA A 1 92 ? 13.154 0.372 8.674 1.00 88.69 92 ALA A C 1
ATOM 746 O O . ALA A 1 92 ? 12.586 0.867 7.697 1.00 88.69 92 ALA A O 1
ATOM 747 N N . ARG A 1 93 ? 14.469 0.495 8.852 1.00 87.56 93 ARG A N 1
ATOM 748 C CA . ARG A 1 93 ? 15.339 1.120 7.858 1.00 87.56 93 ARG A CA 1
ATOM 749 C C . ARG A 1 93 ? 15.603 0.157 6.725 1.00 87.56 93 ARG A C 1
ATOM 751 O O . ARG A 1 93 ? 15.900 -1.017 6.940 1.00 87.56 93 ARG A O 1
ATOM 758 N N . SER A 1 94 ? 15.593 0.674 5.501 1.00 83.88 94 SER A N 1
ATOM 759 C CA . SER A 1 94 ? 15.880 -0.143 4.325 1.00 83.88 94 SER A CA 1
ATOM 760 C C . SER A 1 94 ? 17.243 -0.835 4.428 1.00 83.88 94 SER A C 1
ATOM 762 O O . SER A 1 94 ? 17.327 -2.027 4.184 1.00 83.88 94 SER A O 1
ATOM 764 N N . HIS A 1 95 ? 18.303 -0.180 4.909 1.00 86.25 95 HIS A N 1
ATOM 765 C CA . HIS A 1 95 ? 19.620 -0.824 5.045 1.00 86.25 95 HIS A CA 1
ATOM 766 C C . HIS A 1 95 ? 19.695 -1.942 6.109 1.00 86.25 95 HIS A C 1
ATOM 768 O O . HIS A 1 95 ? 20.665 -2.695 6.119 1.00 86.25 95 HIS A O 1
ATOM 774 N N . GLU A 1 96 ? 18.669 -2.092 6.948 1.00 89.56 96 GLU A N 1
ATOM 775 C CA . GLU A 1 96 ? 18.582 -3.103 8.012 1.00 89.56 96 GLU A CA 1
ATOM 776 C C . GLU A 1 96 ? 17.561 -4.213 7.688 1.00 89.56 96 GLU A C 1
ATOM 778 O O . GLU A 1 96 ? 17.574 -5.267 8.319 1.00 89.56 96 GLU A O 1
ATOM 783 N N . CYS A 1 97 ? 16.699 -4.021 6.679 1.00 90.50 97 CYS A N 1
ATOM 784 C CA . CYS A 1 97 ? 15.655 -4.968 6.284 1.00 90.50 97 CYS A CA 1
ATOM 785 C C . CYS A 1 97 ? 15.767 -5.347 4.800 1.00 90.50 97 CYS A C 1
ATOM 787 O O . CYS A 1 97 ? 15.420 -4.563 3.916 1.00 90.50 97 CYS A O 1
ATOM 789 N N . ALA A 1 98 ? 16.193 -6.583 4.518 1.00 90.56 98 ALA A N 1
ATOM 790 C CA . ALA A 1 98 ? 16.385 -7.078 3.151 1.00 90.56 98 ALA A CA 1
ATOM 791 C C . ALA A 1 98 ? 15.118 -6.970 2.280 1.00 90.56 98 ALA A C 1
ATOM 793 O O . ALA A 1 98 ? 15.208 -6.604 1.108 1.00 90.56 98 ALA A O 1
ATOM 794 N N . SER A 1 99 ? 13.936 -7.218 2.852 1.00 87.56 99 SER A N 1
ATOM 795 C CA . SER A 1 99 ? 12.661 -7.082 2.138 1.00 87.56 99 SER A CA 1
ATOM 796 C C . SER A 1 99 ? 12.399 -5.636 1.711 1.00 87.56 99 SER A C 1
ATOM 798 O O . SER A 1 99 ? 12.025 -5.396 0.566 1.00 87.56 99 SER A O 1
ATOM 800 N N . LEU A 1 100 ? 12.676 -4.657 2.582 1.00 88.81 100 LEU A N 1
ATOM 801 C CA . LEU A 1 100 ? 12.557 -3.239 2.231 1.00 88.81 100 LEU A CA 1
ATOM 802 C C . LEU A 1 100 ? 13.601 -2.815 1.187 1.00 88.81 100 LEU A C 1
ATOM 804 O O . LEU A 1 100 ? 13.289 -2.012 0.308 1.00 88.81 100 LEU A O 1
ATOM 808 N N . GLN A 1 101 ? 14.820 -3.369 1.223 1.00 90.06 101 GLN A N 1
ATOM 809 C CA . GLN A 1 101 ? 15.809 -3.129 0.156 1.00 90.06 101 GLN A CA 1
ATOM 810 C C . GLN A 1 101 ? 15.300 -3.621 -1.188 1.00 90.06 101 GLN A C 1
ATOM 812 O O . GLN A 1 101 ? 15.417 -2.904 -2.181 1.00 90.06 101 GLN A O 1
ATOM 817 N N . LEU A 1 102 ? 14.718 -4.820 -1.221 1.00 88.75 102 LEU A N 1
ATOM 818 C CA . LEU A 1 102 ? 14.145 -5.374 -2.438 1.00 88.75 102 LEU A CA 1
ATOM 819 C C . LEU A 1 102 ? 13.006 -4.490 -2.960 1.00 88.75 102 LEU A C 1
ATOM 821 O O . LEU A 1 102 ? 13.020 -4.142 -4.139 1.00 88.75 102 LEU A O 1
ATOM 825 N N . CYS A 1 103 ? 12.084 -4.056 -2.094 1.00 87.06 103 CYS A N 1
ATOM 826 C CA . CYS A 1 103 ? 11.022 -3.116 -2.464 1.00 87.06 103 CYS A CA 1
ATOM 827 C C . CYS A 1 103 ? 11.591 -1.828 -3.078 1.00 87.06 103 CYS A C 1
ATOM 829 O O . CYS A 1 103 ? 11.134 -1.402 -4.137 1.00 87.06 103 CYS A O 1
ATOM 831 N N . ASN A 1 104 ? 12.635 -1.250 -2.478 1.00 86.81 104 ASN A N 1
ATOM 832 C CA . ASN A 1 104 ? 13.283 -0.040 -2.990 1.00 86.81 104 ASN A CA 1
ATOM 833 C C . ASN A 1 104 ? 13.981 -0.262 -4.336 1.00 86.81 104 ASN A C 1
ATOM 835 O O . ASN A 1 104 ? 13.907 0.595 -5.217 1.00 86.81 104 ASN A O 1
ATOM 839 N N . LEU A 1 105 ? 14.641 -1.408 -4.522 1.00 88.44 105 LEU A N 1
ATOM 840 C CA . LEU A 1 105 ? 15.270 -1.765 -5.793 1.00 88.44 105 LEU A CA 1
ATOM 841 C C . LEU A 1 105 ? 14.226 -1.942 -6.895 1.00 88.44 105 LEU A C 1
ATOM 843 O O . LEU A 1 105 ? 14.405 -1.401 -7.984 1.00 88.44 105 LEU A O 1
ATOM 847 N N . VAL A 1 106 ? 13.123 -2.639 -6.609 1.00 88.44 106 VAL A N 1
ATOM 848 C CA . VAL A 1 106 ? 12.012 -2.818 -7.552 1.00 88.44 106 VAL A CA 1
ATOM 849 C C . VAL A 1 106 ? 11.364 -1.471 -7.875 1.00 88.44 106 VAL A C 1
ATOM 851 O O . VAL A 1 106 ? 11.207 -1.144 -9.048 1.00 88.44 106 VAL A O 1
ATOM 854 N N . ALA A 1 107 ? 11.065 -0.640 -6.875 1.00 83.62 107 ALA A N 1
ATOM 855 C CA . ALA A 1 107 ? 10.489 0.689 -7.081 1.00 83.62 107 ALA A CA 1
ATOM 856 C C . ALA A 1 107 ? 11.416 1.599 -7.910 1.00 83.62 107 ALA A C 1
ATOM 858 O O . ALA A 1 107 ? 10.986 2.230 -8.879 1.00 83.62 107 ALA A O 1
ATOM 859 N N . GLY A 1 108 ? 12.714 1.621 -7.591 1.00 85.62 108 GLY A N 1
ATOM 860 C CA . GLY A 1 108 ? 13.724 2.365 -8.344 1.00 85.62 108 GLY A CA 1
ATOM 861 C C . GLY A 1 108 ? 13.867 1.859 -9.781 1.00 85.62 108 GLY A C 1
ATOM 862 O O . GLY A 1 108 ? 13.941 2.648 -10.723 1.00 85.62 108 GLY A O 1
ATOM 863 N N . PHE A 1 109 ? 13.830 0.545 -9.974 1.00 87.19 109 PHE A N 1
ATOM 864 C CA . PHE A 1 109 ? 13.868 -0.071 -11.293 1.00 87.19 109 PHE A CA 1
ATOM 865 C C . PHE A 1 109 ? 12.633 0.288 -12.135 1.00 87.19 109 PHE A C 1
ATOM 867 O O . PHE A 1 109 ? 12.771 0.720 -13.282 1.00 87.19 109 PHE A O 1
ATOM 874 N N . LEU A 1 110 ? 11.433 0.172 -11.558 1.00 84.12 110 LEU A N 1
ATOM 875 C CA . LEU A 1 110 ? 10.169 0.482 -12.228 1.00 84.12 110 LEU A CA 1
ATOM 876 C C . LEU A 1 110 ? 10.029 1.977 -12.532 1.00 84.12 110 LEU A C 1
ATOM 878 O O . LEU A 1 110 ? 9.582 2.331 -13.620 1.00 84.12 110 LEU A O 1
ATOM 882 N N . SER A 1 111 ? 10.478 2.869 -11.643 1.00 81.94 111 SER A N 1
ATOM 883 C CA . SER A 1 111 ? 10.457 4.318 -11.913 1.00 81.94 111 SER A CA 1
ATOM 884 C C . SER A 1 111 ? 11.312 4.690 -13.133 1.00 81.94 111 SER A C 1
ATOM 886 O O . SER A 1 111 ? 10.960 5.578 -13.916 1.00 81.94 111 SER A O 1
ATOM 888 N N . ARG A 1 112 ? 12.395 3.939 -13.369 1.00 83.25 112 ARG A N 1
ATOM 889 C CA . ARG A 1 112 ? 13.271 4.102 -14.532 1.00 83.25 112 ARG A CA 1
ATOM 890 C C . ARG A 1 112 ? 12.719 3.462 -15.811 1.00 83.25 112 ARG A C 1
ATOM 892 O O . ARG A 1 112 ? 13.243 3.751 -16.883 1.00 83.25 112 ARG A O 1
ATOM 899 N N . ALA A 1 113 ? 11.640 2.674 -15.753 1.00 77.12 113 ALA A N 1
ATOM 900 C CA . ALA A 1 113 ? 11.019 2.031 -16.922 1.00 77.12 113 ALA A CA 1
ATOM 901 C C . ALA A 1 113 ? 10.565 3.021 -18.011 1.00 77.12 113 ALA A C 1
ATOM 903 O O . ALA A 1 113 ? 10.511 2.676 -19.190 1.00 77.12 113 ALA A O 1
ATOM 904 N N . SER A 1 114 ? 10.284 4.271 -17.632 1.00 72.88 114 SER A N 1
ATOM 905 C CA . SER A 1 114 ? 9.939 5.359 -18.556 1.00 72.88 114 SER A CA 1
ATOM 906 C C . SER A 1 114 ? 11.130 5.883 -19.380 1.00 72.88 114 SER A C 1
ATOM 908 O O . SER A 1 114 ? 10.940 6.651 -20.330 1.00 72.88 114 SER A O 1
ATOM 910 N N . ASN A 1 115 ? 12.359 5.470 -19.050 1.00 76.19 115 ASN A N 1
ATOM 911 C CA . ASN A 1 115 ? 13.575 5.912 -19.722 1.00 76.19 115 ASN A CA 1
ATOM 912 C C . ASN A 1 115 ? 13.656 5.365 -21.162 1.00 76.19 115 ASN A C 1
ATOM 914 O O . ASN A 1 115 ? 13.357 4.203 -21.440 1.00 76.19 115 ASN A O 1
ATOM 918 N N . ARG A 1 116 ? 14.079 6.223 -22.098 1.00 76.88 116 ARG A N 1
ATOM 919 C CA . ARG A 1 116 ? 14.203 5.900 -23.528 1.00 76.88 116 ARG A CA 1
ATOM 920 C C . ARG A 1 116 ? 15.556 5.297 -23.914 1.00 76.88 116 ARG A C 1
ATOM 922 O O . ARG A 1 116 ? 15.714 4.919 -25.072 1.00 76.88 116 ARG A O 1
ATOM 929 N N . ASP A 1 117 ? 16.493 5.199 -22.975 1.00 90.81 117 ASP A N 1
ATOM 930 C CA . ASP A 1 117 ? 17.815 4.607 -23.179 1.00 90.81 117 ASP A CA 1
ATOM 931 C C . ASP A 1 117 ? 17.730 3.149 -23.701 1.00 90.81 117 ASP A C 1
ATOM 933 O O . ASP A 1 117 ? 17.168 2.287 -23.014 1.00 90.81 117 ASP A O 1
ATOM 937 N N . PRO A 1 118 ? 18.261 2.844 -24.903 1.00 89.25 118 PRO A N 1
ATOM 938 C CA . PRO A 1 118 ? 18.187 1.509 -25.500 1.00 89.25 118 PRO A CA 1
ATOM 939 C C . PRO A 1 118 ? 18.813 0.400 -24.648 1.00 89.25 118 PRO A C 1
ATOM 941 O O . PRO A 1 118 ? 18.283 -0.715 -24.615 1.00 89.25 118 PRO A O 1
ATOM 944 N N . ASP A 1 119 ? 19.908 0.692 -23.943 1.00 90.56 119 ASP A N 1
ATOM 945 C CA . ASP A 1 119 ? 20.582 -0.297 -23.099 1.00 90.56 119 ASP A CA 1
ATOM 946 C C . ASP A 1 119 ? 19.743 -0.632 -21.869 1.00 90.56 119 ASP A C 1
ATOM 948 O O . ASP A 1 119 ? 19.524 -1.811 -21.566 1.00 90.56 119 ASP A O 1
ATOM 952 N N . PHE A 1 120 ? 19.174 0.388 -21.223 1.00 89.62 120 PHE A N 1
ATOM 953 C CA . PHE A 1 120 ? 18.220 0.176 -20.145 1.00 89.62 120 PHE A CA 1
ATOM 954 C C . PHE A 1 120 ? 16.971 -0.582 -20.611 1.00 89.62 120 PHE A C 1
ATOM 956 O O . PHE A 1 120 ? 16.499 -1.459 -19.897 1.00 89.62 120 PHE A O 1
ATOM 963 N N . ARG A 1 121 ? 16.450 -0.327 -21.818 1.00 87.69 121 ARG A N 1
ATOM 964 C CA . ARG A 1 121 ? 15.291 -1.077 -22.347 1.00 87.69 121 ARG A CA 1
ATOM 965 C C . ARG A 1 121 ? 15.592 -2.559 -22.553 1.00 87.69 121 ARG A C 1
ATOM 967 O O . ARG A 1 121 ? 14.737 -3.394 -22.263 1.00 87.69 121 ARG A O 1
ATOM 974 N N . ARG A 1 122 ? 16.801 -2.899 -23.013 1.00 91.31 122 ARG A N 1
ATOM 975 C CA . ARG A 1 122 ? 17.251 -4.297 -23.120 1.00 91.31 122 ARG A CA 1
ATOM 976 C C . ARG A 1 122 ? 17.337 -4.952 -21.742 1.00 91.31 122 ARG A C 1
ATOM 978 O O . ARG A 1 122 ? 16.851 -6.067 -21.574 1.00 91.31 122 ARG A O 1
ATOM 985 N N . PHE A 1 123 ? 17.899 -4.248 -20.761 1.00 90.62 123 PHE A N 1
ATOM 986 C CA . PHE A 1 123 ? 17.938 -4.716 -19.375 1.00 90.62 123 PHE A CA 1
ATOM 987 C C . PHE A 1 123 ? 16.529 -4.884 -18.785 1.00 90.62 123 PHE A C 1
ATOM 989 O O . PHE A 1 123 ? 16.242 -5.907 -18.169 1.00 90.62 123 PHE A O 1
ATOM 996 N N . PHE A 1 124 ? 15.624 -3.940 -19.056 1.00 90.44 124 PHE A N 1
ATOM 997 C CA . PHE A 1 124 ? 14.232 -4.007 -18.625 1.00 90.44 124 PHE A CA 1
ATOM 998 C C . PHE A 1 124 ? 13.524 -5.242 -19.171 1.00 90.44 124 PHE A C 1
ATOM 1000 O O . PHE A 1 124 ? 12.867 -5.963 -18.425 1.00 90.44 124 PHE A O 1
ATOM 1007 N N . ARG A 1 125 ? 13.705 -5.522 -20.465 1.00 90.00 125 ARG A N 1
ATOM 1008 C CA . ARG A 1 125 ? 13.143 -6.711 -21.106 1.00 90.00 125 ARG A CA 1
ATOM 1009 C C . ARG A 1 125 ? 13.679 -8.001 -20.488 1.00 90.00 125 ARG A C 1
ATOM 1011 O O . ARG A 1 125 ? 12.888 -8.883 -20.187 1.00 90.00 125 ARG A O 1
ATOM 1018 N N . ALA A 1 126 ? 14.986 -8.079 -20.243 1.00 92.94 126 ALA A N 1
ATOM 1019 C CA . ALA A 1 126 ? 15.589 -9.244 -19.603 1.00 92.94 126 ALA A CA 1
ATOM 1020 C C . ALA A 1 126 ? 15.033 -9.483 -18.188 1.00 92.94 126 ALA A C 1
ATOM 1022 O O . ALA A 1 126 ? 14.731 -10.618 -17.842 1.00 92.94 126 ALA A O 1
ATOM 1023 N N . ALA A 1 127 ? 14.846 -8.426 -17.390 1.00 90.44 127 ALA A N 1
ATOM 1024 C CA . ALA A 1 127 ? 14.227 -8.540 -16.068 1.00 90.44 127 ALA A CA 1
ATOM 1025 C C . ALA A 1 127 ? 12.747 -8.951 -16.153 1.00 90.44 127 ALA A C 1
ATOM 1027 O O . ALA A 1 127 ? 12.289 -9.775 -15.366 1.00 90.44 127 ALA A O 1
ATOM 1028 N N . PHE A 1 128 ? 12.011 -8.405 -17.125 1.00 89.94 128 PHE A N 1
ATOM 1029 C CA . PHE A 1 128 ? 10.624 -8.778 -17.398 1.00 89.94 128 PHE A CA 1
ATOM 1030 C C . PHE A 1 128 ? 10.498 -10.268 -17.719 1.00 89.94 128 PHE A C 1
ATOM 1032 O O . PHE A 1 128 ? 9.710 -10.962 -17.084 1.00 89.94 128 PHE A O 1
ATOM 1039 N N . ASP A 1 129 ? 11.317 -10.764 -18.648 1.00 92.25 129 ASP A N 1
ATOM 1040 C CA . ASP A 1 129 ? 11.319 -12.171 -19.054 1.00 92.25 129 ASP A CA 1
ATOM 1041 C C . ASP A 1 129 ? 11.854 -13.099 -17.936 1.00 92.25 129 ASP A C 1
ATOM 1043 O O . ASP A 1 129 ? 11.536 -14.284 -17.916 1.00 92.25 129 ASP A O 1
ATOM 1047 N N . ALA A 1 130 ? 12.622 -12.566 -16.976 1.00 92.25 130 ALA A N 1
ATOM 1048 C CA . ALA A 1 130 ? 13.092 -13.284 -15.788 1.00 92.25 130 ALA A CA 1
ATOM 1049 C C . ALA A 1 130 ? 12.059 -13.363 -14.643 1.00 92.25 130 ALA A C 1
ATOM 1051 O O . ALA A 1 130 ? 12.389 -13.877 -13.575 1.00 92.25 130 ALA A O 1
ATOM 1052 N N . GLY A 1 131 ? 10.835 -12.859 -14.844 1.00 88.88 131 GLY A N 1
ATOM 1053 C CA . GLY A 1 131 ? 9.730 -12.994 -13.889 1.00 88.88 131 GLY A CA 1
ATOM 1054 C C . GLY A 1 131 ? 9.304 -11.699 -13.198 1.00 88.88 131 GLY A C 1
ATOM 1055 O O . GLY A 1 131 ? 8.393 -11.720 -12.379 1.00 88.88 131 GLY A O 1
ATOM 1056 N N . LEU A 1 132 ? 9.881 -10.537 -13.538 1.00 87.62 132 LEU A N 1
ATOM 1057 C CA . LEU A 1 132 ? 9.400 -9.259 -12.986 1.00 87.62 132 LEU A CA 1
ATOM 1058 C C . LEU A 1 132 ? 7.922 -8.994 -13.337 1.00 87.62 132 LEU A C 1
ATOM 1060 O O . LEU A 1 132 ? 7.227 -8.291 -12.610 1.00 87.62 132 LEU A O 1
ATOM 1064 N N . CYS A 1 133 ? 7.433 -9.565 -14.440 1.00 84.75 133 CYS A N 1
ATOM 1065 C CA . CYS A 1 133 ? 6.032 -9.487 -14.852 1.00 84.75 133 CYS A CA 1
ATOM 1066 C C . CYS A 1 133 ? 5.057 -10.234 -13.928 1.00 84.75 133 CYS A C 1
ATOM 1068 O O . CYS A 1 133 ? 3.853 -10.009 -14.026 1.00 84.75 133 CYS A O 1
ATOM 1070 N N . GLU A 1 134 ? 5.563 -11.095 -13.045 1.00 87.25 134 GLU A N 1
ATOM 1071 C CA . GLU A 1 134 ? 4.770 -11.846 -12.069 1.00 87.25 134 GLU A CA 1
ATOM 1072 C C . GLU A 1 134 ? 4.570 -11.063 -10.763 1.00 87.25 134 GLU A C 1
ATOM 1074 O O . GLU A 1 134 ? 3.796 -11.478 -9.901 1.00 87.25 134 GLU A O 1
ATOM 1079 N N . LEU A 1 135 ? 5.251 -9.921 -10.599 1.00 84.62 135 LEU A N 1
ATOM 1080 C CA . LEU A 1 135 ? 5.087 -9.077 -9.423 1.00 84.62 135 LEU A CA 1
ATOM 1081 C C . LEU A 1 135 ? 3.754 -8.330 -9.468 1.00 84.62 135 LEU A C 1
ATOM 1083 O O . LEU A 1 135 ? 3.490 -7.541 -10.377 1.00 84.62 135 LEU A O 1
ATOM 1087 N N . THR A 1 136 ? 2.961 -8.490 -8.413 1.00 79.62 136 THR A N 1
ATOM 1088 C CA . THR A 1 136 ? 1.843 -7.590 -8.139 1.00 79.62 136 THR A CA 1
ATOM 1089 C C . THR A 1 136 ? 2.387 -6.289 -7.561 1.00 79.62 136 THR A C 1
ATOM 1091 O O . THR A 1 136 ? 3.004 -6.277 -6.496 1.00 79.62 136 THR A O 1
ATOM 1094 N N . VAL A 1 137 ? 2.158 -5.182 -8.264 1.00 74.00 137 VAL A N 1
ATOM 1095 C CA . VAL A 1 137 ? 2.570 -3.841 -7.838 1.00 74.00 137 VAL A CA 1
ATOM 1096 C C . VAL A 1 137 ? 1.319 -2.992 -7.648 1.00 74.00 137 VAL A C 1
ATOM 1098 O O . VAL A 1 137 ? 0.441 -2.994 -8.508 1.00 74.00 137 VAL A O 1
ATOM 1101 N N . PHE A 1 138 ? 1.260 -2.241 -6.547 1.00 73.81 138 PHE A N 1
ATOM 1102 C CA . PHE A 1 138 ? 0.203 -1.267 -6.251 1.00 73.81 138 PHE A CA 1
ATOM 1103 C C . PHE A 1 138 ? 0.761 0.151 -6.419 1.00 73.81 138 PHE A C 1
ATOM 1105 O O . PHE A 1 138 ? 1.154 0.783 -5.436 1.00 73.81 138 PHE A O 1
ATOM 1112 N N . PRO A 1 139 ? 0.925 0.635 -7.666 1.00 65.62 139 PRO A N 1
ATOM 1113 C CA . PRO A 1 139 ? 1.511 1.940 -7.896 1.00 65.62 139 PRO A CA 1
ATOM 1114 C C . PRO A 1 139 ? 0.539 3.039 -7.471 1.00 65.62 139 PRO A C 1
ATOM 1116 O O . PRO A 1 139 ? -0.642 3.015 -7.809 1.00 65.62 139 PRO A O 1
ATOM 1119 N N . LEU A 1 140 ? 1.076 4.056 -6.809 1.00 61.03 140 LEU A N 1
ATOM 1120 C CA . LEU A 1 140 ? 0.411 5.342 -6.673 1.00 61.03 140 LEU A CA 1
ATOM 1121 C C . LEU A 1 140 ? 0.957 6.247 -7.770 1.00 61.03 140 LEU A C 1
ATOM 1123 O O . LEU A 1 140 ? 2.159 6.507 -7.833 1.00 61.03 140 LEU A O 1
ATOM 1127 N N . GLY A 1 141 ? 0.083 6.693 -8.661 1.00 58.06 141 GLY A N 1
ATOM 1128 C CA . GLY A 1 141 ? 0.450 7.578 -9.754 1.00 58.06 141 GLY A CA 1
ATOM 1129 C C . GLY A 1 141 ? -0.702 8.505 -10.113 1.00 58.06 141 GLY A C 1
ATOM 1130 O O . GLY A 1 141 ? -1.846 8.213 -9.767 1.00 58.06 141 GLY A O 1
ATOM 1131 N N . PRO A 1 142 ? -0.413 9.623 -10.797 1.00 48.50 142 PRO A N 1
ATOM 1132 C CA . PRO A 1 142 ? -1.461 10.453 -11.362 1.00 48.50 142 PRO A CA 1
ATOM 1133 C C . PRO A 1 142 ? -2.233 9.617 -12.382 1.00 48.50 142 PRO A C 1
ATOM 1135 O O . PRO A 1 142 ? -1.665 9.168 -13.384 1.00 48.50 142 PRO A O 1
ATOM 1138 N N . ASP A 1 143 ? -3.514 9.392 -12.111 1.00 49.62 143 ASP A N 1
ATOM 1139 C CA . ASP A 1 143 ? -4.402 8.805 -13.101 1.00 49.62 143 ASP A CA 1
ATOM 1140 C C . ASP A 1 143 ? -4.645 9.818 -14.234 1.00 49.62 143 ASP A C 1
ATOM 1142 O O . ASP A 1 143 ? -4.528 11.035 -14.054 1.00 49.62 143 ASP A O 1
ATOM 1146 N N . ARG A 1 144 ? -4.930 9.319 -15.436 1.00 46.31 144 ARG A N 1
ATOM 1147 C CA . ARG A 1 144 ? -5.358 10.152 -16.570 1.00 46.31 144 ARG A CA 1
ATOM 1148 C C . ARG A 1 144 ? -6.859 10.400 -16.559 1.00 46.31 144 ARG A C 1
ATOM 1150 O O . ARG A 1 144 ? -7.318 11.275 -17.297 1.00 46.31 144 ARG A O 1
ATOM 1157 N N . ASP A 1 145 ? -7.585 9.675 -15.718 1.00 49.34 145 ASP A N 1
ATOM 1158 C CA . ASP A 1 145 ? -8.999 9.885 -15.457 1.00 49.34 145 ASP A CA 1
ATOM 1159 C C . ASP A 1 145 ? -9.180 11.093 -14.531 1.00 49.34 145 ASP A C 1
ATOM 1161 O O . ASP A 1 145 ? -9.381 10.992 -13.322 1.00 49.34 145 ASP A O 1
ATOM 1165 N N . PHE A 1 146 ? -9.086 12.284 -15.121 1.00 48.62 146 PHE A N 1
ATOM 1166 C CA . PHE A 1 146 ? -9.520 13.503 -14.454 1.00 48.62 146 PHE A CA 1
ATOM 1167 C C . PHE A 1 146 ? -11.044 13.516 -14.427 1.00 48.62 146 PHE A C 1
ATOM 1169 O O . PHE A 1 146 ? -11.692 13.490 -15.476 1.00 48.62 146 PHE A O 1
ATOM 1176 N N . VAL A 1 147 ? -11.620 13.583 -13.228 1.00 48.66 147 VAL A N 1
ATOM 1177 C CA . VAL A 1 147 ? -13.053 13.828 -13.069 1.00 48.66 147 VAL A CA 1
ATOM 1178 C C . VAL A 1 147 ? -13.347 15.202 -13.672 1.00 48.66 147 VAL A C 1
ATOM 1180 O O . VAL A 1 147 ? -12.922 16.223 -13.144 1.00 48.66 147 VAL A O 1
ATOM 1183 N N . THR A 1 148 ? -14.009 15.233 -14.828 1.00 43.28 148 THR A N 1
ATOM 1184 C CA . THR A 1 148 ? -14.425 16.484 -15.472 1.00 43.28 148 THR A CA 1
ATOM 1185 C C . THR A 1 148 ? -15.648 17.070 -14.781 1.00 43.28 148 THR A C 1
ATOM 1187 O O . THR A 1 148 ? -16.677 16.398 -14.674 1.00 43.28 148 THR A O 1
ATOM 1190 N N . GLY A 1 149 ? -15.552 18.348 -14.414 1.00 54.19 149 GLY A N 1
ATOM 1191 C CA . GLY A 1 149 ? -16.601 19.108 -13.741 1.00 54.19 149 GLY A CA 1
ATOM 1192 C C . GLY A 1 149 ? -16.331 19.271 -12.243 1.00 54.19 149 GLY A C 1
ATOM 1193 O O . GLY A 1 149 ? -15.489 18.565 -11.688 1.00 54.19 149 GLY A O 1
ATOM 1194 N N . PRO A 1 150 ? -17.051 20.191 -11.575 1.00 47.78 150 PRO A N 1
ATOM 1195 C CA . PRO A 1 150 ? -16.911 20.371 -10.138 1.00 47.78 150 PRO A CA 1
ATOM 1196 C C . PRO A 1 150 ? -17.160 19.028 -9.435 1.00 47.78 150 PRO A C 1
ATOM 1198 O O . PRO A 1 150 ? -18.078 18.301 -9.845 1.00 47.78 150 PRO A O 1
ATOM 1201 N N . PRO A 1 151 ? -16.373 18.681 -8.397 1.00 53.53 151 PRO A N 1
ATOM 1202 C CA . PRO A 1 151 ? -16.565 17.452 -7.648 1.00 53.53 151 PRO A CA 1
ATOM 1203 C C . PRO A 1 151 ? -18.031 17.366 -7.241 1.00 53.53 151 PRO A C 1
ATOM 1205 O O . PRO A 1 151 ? -18.598 18.309 -6.680 1.00 53.53 151 PRO A O 1
ATOM 1208 N N . SER A 1 152 ? -18.676 16.251 -7.584 1.00 53.50 152 SER A N 1
ATOM 1209 C CA . SER A 1 152 ? -20.063 16.038 -7.200 1.00 53.50 152 SER A CA 1
ATOM 1210 C C . SER A 1 152 ? -20.146 16.165 -5.687 1.00 53.50 152 SER A C 1
ATOM 1212 O O . SER A 1 152 ? -19.418 15.458 -4.989 1.00 53.50 152 SER A O 1
ATOM 1214 N N . SER A 1 153 ? -21.010 17.051 -5.185 1.00 51.16 153 SER A N 1
ATOM 1215 C CA . SER A 1 153 ? -21.217 17.188 -3.745 1.00 51.16 153 SER A CA 1
ATOM 1216 C C . SER A 1 153 ? -21.449 15.802 -3.151 1.00 51.16 153 SER A C 1
ATOM 1218 O O . SER A 1 153 ? -22.346 15.087 -3.614 1.00 51.16 153 SER A O 1
ATOM 1220 N N . ALA A 1 154 ? -20.618 15.417 -2.180 1.00 49.09 154 ALA A N 1
ATOM 1221 C CA . ALA A 1 154 ? -20.705 14.115 -1.538 1.00 49.09 154 ALA A CA 1
ATOM 1222 C C . ALA A 1 154 ? -22.139 13.910 -1.027 1.00 49.09 154 ALA A C 1
ATOM 1224 O O . ALA A 1 154 ? -22.642 14.662 -0.190 1.00 49.09 154 ALA A O 1
ATOM 1225 N N . LYS A 1 155 ? -22.849 12.930 -1.595 1.00 45.62 155 LYS A N 1
ATOM 1226 C CA . LYS A 1 155 ? -24.194 12.568 -1.144 1.00 45.62 155 LYS A CA 1
ATOM 1227 C C . LYS A 1 155 ? -24.050 11.505 -0.062 1.00 45.62 155 LYS A C 1
ATOM 1229 O O . LYS A 1 155 ? -24.062 10.313 -0.355 1.00 45.62 155 LYS A O 1
ATOM 1234 N N . GLY A 1 156 ? -23.915 11.961 1.179 1.00 59.12 156 GLY A N 1
ATOM 1235 C CA . GLY A 1 156 ? -23.717 11.108 2.352 1.00 59.12 156 GLY A CA 1
ATOM 1236 C C . GLY A 1 156 ? -22.246 10.985 2.766 1.00 59.12 156 GLY A C 1
ATOM 1237 O O . GLY A 1 156 ? -21.397 11.617 2.141 1.00 59.12 156 GLY A O 1
ATOM 1238 N N . PRO A 1 157 ? -21.957 10.202 3.822 1.00 56.09 157 PRO A N 1
ATOM 1239 C CA . PRO A 1 157 ? -20.603 10.043 4.340 1.00 56.09 157 PRO A CA 1
ATOM 1240 C C . PRO A 1 157 ? -19.705 9.398 3.280 1.00 56.09 157 PRO A C 1
ATOM 1242 O O . PRO A 1 157 ? -20.057 8.342 2.724 1.00 56.09 157 PRO A O 1
ATOM 1245 N N . ASP A 1 158 ? -18.575 10.047 2.995 1.00 62.16 158 ASP A N 1
ATOM 1246 C CA . ASP A 1 158 ? -17.546 9.525 2.098 1.00 62.16 158 ASP A CA 1
ATOM 1247 C C . ASP A 1 158 ? -16.802 8.325 2.723 1.00 62.16 158 ASP A C 1
ATOM 1249 O O . ASP A 1 158 ? -17.111 7.877 3.831 1.00 62.16 158 ASP A O 1
ATOM 1253 N N . ALA A 1 159 ? -15.860 7.721 1.993 1.00 56.12 159 ALA A N 1
ATOM 1254 C CA . ALA A 1 159 ? -15.146 6.543 2.489 1.00 56.12 159 ALA A CA 1
ATOM 1255 C C . ALA A 1 159 ? -14.388 6.831 3.799 1.00 56.12 159 ALA A C 1
ATOM 1257 O O . ALA A 1 159 ? -14.393 5.993 4.702 1.00 56.12 159 ALA A O 1
ATOM 1258 N N . LEU A 1 160 ? -13.804 8.026 3.944 1.00 58.72 160 LEU A N 1
ATOM 1259 C CA . LEU A 1 160 ? -13.133 8.457 5.169 1.00 58.72 160 LEU A CA 1
ATOM 1260 C C . LEU A 1 160 ? -14.138 8.683 6.298 1.00 58.72 160 LEU A C 1
ATOM 1262 O O . LEU A 1 160 ? -13.895 8.223 7.412 1.00 58.72 160 LEU A O 1
ATOM 1266 N N . ASP A 1 161 ? -15.276 9.320 6.030 1.00 60.19 161 ASP A N 1
ATOM 1267 C CA . ASP A 1 161 ? -16.353 9.512 7.002 1.00 60.19 161 ASP A CA 1
ATOM 1268 C C . ASP A 1 161 ? -16.877 8.171 7.514 1.00 60.19 161 ASP A C 1
ATOM 1270 O O . ASP A 1 161 ? -17.060 8.006 8.718 1.00 60.19 161 ASP A O 1
ATOM 1274 N N . ARG A 1 162 ? -17.051 7.183 6.628 1.00 60.59 162 ARG A N 1
ATOM 1275 C CA . ARG A 1 162 ? -17.480 5.821 6.987 1.00 60.59 162 ARG A CA 1
ATOM 1276 C C . ARG A 1 162 ? -16.424 5.074 7.788 1.00 60.59 162 ARG A C 1
ATOM 1278 O O . ARG A 1 162 ? -16.769 4.380 8.741 1.00 60.59 162 ARG A O 1
ATOM 1285 N N . MET A 1 163 ? -15.142 5.237 7.455 1.00 61.41 163 MET A N 1
ATOM 1286 C CA . MET A 1 163 ? -14.036 4.717 8.270 1.00 61.41 163 MET A CA 1
ATOM 1287 C C . MET A 1 163 ? -14.040 5.351 9.652 1.00 61.41 163 MET A C 1
ATOM 1289 O O . MET A 1 163 ? -13.960 4.656 10.663 1.00 61.41 163 MET A O 1
ATOM 1293 N N . ILE A 1 164 ? -14.175 6.671 9.714 1.00 64.75 164 ILE A N 1
ATOM 1294 C CA . ILE A 1 164 ? -14.238 7.422 10.960 1.00 64.75 164 ILE A CA 1
ATOM 1295 C C . ILE A 1 164 ? -15.464 7.009 11.779 1.00 64.75 164 ILE A C 1
ATOM 1297 O O . ILE A 1 164 ? -15.330 6.826 12.984 1.00 64.75 164 ILE A O 1
ATOM 1301 N N . GLU A 1 165 ? -16.630 6.826 11.166 1.00 63.38 165 GLU A N 1
ATOM 1302 C CA . GLU A 1 165 ? -17.861 6.375 11.819 1.00 63.38 165 GLU A CA 1
ATOM 1303 C C . GLU A 1 165 ? -17.734 4.942 12.349 1.00 63.38 165 GLU A C 1
ATOM 1305 O O . GLU A 1 165 ? -18.015 4.704 13.528 1.00 63.38 165 GLU A O 1
ATOM 1310 N N . ALA A 1 166 ? -17.210 4.015 11.541 1.00 60.50 166 ALA A N 1
ATOM 1311 C CA . ALA A 1 166 ? -16.919 2.646 11.961 1.00 60.50 166 ALA A CA 1
ATOM 1312 C C . ALA A 1 166 ? -15.978 2.626 13.177 1.00 60.50 166 ALA A C 1
ATOM 1314 O O . ALA A 1 166 ? -16.253 1.940 14.162 1.00 60.50 166 ALA A O 1
ATOM 1315 N N . MET A 1 167 ? -14.938 3.467 13.164 1.00 62.38 167 MET A N 1
ATOM 1316 C CA . MET A 1 167 ? -14.014 3.643 14.289 1.00 62.38 167 MET A CA 1
ATOM 1317 C C . MET A 1 167 ? -14.642 4.378 15.493 1.00 62.38 167 MET A C 1
ATOM 1319 O O . MET A 1 167 ? -14.217 4.170 16.630 1.00 62.38 167 MET A O 1
ATOM 1323 N N . ARG A 1 168 ? -15.630 5.262 15.283 1.00 64.06 168 ARG A N 1
ATOM 1324 C CA . ARG A 1 168 ? -16.259 6.100 16.328 1.00 64.06 168 ARG A CA 1
ATOM 1325 C C . ARG A 1 168 ? -17.440 5.452 17.031 1.00 64.06 168 ARG A C 1
ATOM 1327 O O . ARG A 1 168 ? -17.697 5.847 18.168 1.00 64.06 168 ARG A O 1
ATOM 1334 N N . SER A 1 169 ? -18.122 4.486 16.413 1.00 54.72 169 SER A N 1
ATOM 1335 C CA . SER A 1 169 ? -19.334 3.810 16.925 1.00 54.72 169 SER A CA 1
ATOM 1336 C C . SER A 1 169 ? -19.209 3.212 18.344 1.00 54.72 169 SER A C 1
ATOM 1338 O O . SER A 1 169 ? -20.196 2.768 18.927 1.00 54.72 169 SER A O 1
ATOM 1340 N N . ARG A 1 170 ? -18.018 3.268 18.955 1.00 45.84 170 ARG A N 1
ATOM 1341 C CA . ARG A 1 170 ? -17.720 2.827 20.319 1.00 45.84 170 ARG A CA 1
ATOM 1342 C C . ARG A 1 170 ? -17.303 3.915 21.319 1.00 45.84 170 ARG A C 1
ATOM 1344 O O . ARG A 1 170 ? -17.378 3.662 22.516 1.00 45.84 170 ARG A O 1
ATOM 1351 N N . ALA A 1 171 ? -16.913 5.123 20.900 1.00 45.91 171 ALA A N 1
ATOM 1352 C CA . ALA A 1 171 ? -16.522 6.174 21.857 1.00 45.91 171 ALA A CA 1
ATOM 1353 C C . ALA A 1 171 ? -17.720 6.699 22.678 1.00 45.91 171 ALA A C 1
ATOM 1355 O O . ALA A 1 171 ? -17.554 7.187 23.795 1.00 45.91 171 ALA A O 1
ATOM 1356 N N . SER A 1 172 ? -18.933 6.563 22.140 1.00 47.50 172 SER A N 1
ATOM 1357 C CA . SER A 1 172 ? -20.201 6.952 22.768 1.00 47.50 172 SER A CA 1
ATOM 1358 C C . SER A 1 172 ? -20.962 5.788 23.423 1.00 47.50 172 SER A C 1
ATOM 1360 O O . SER A 1 172 ? -21.955 6.030 24.105 1.00 47.50 172 SER A O 1
ATOM 1362 N N . GLY A 1 173 ? -20.506 4.539 23.261 1.00 42.81 173 GLY A N 1
ATOM 1363 C CA . GLY A 1 173 ? -21.213 3.334 23.722 1.00 42.81 173 GLY A CA 1
ATOM 1364 C C . GLY A 1 173 ? -20.951 2.915 25.175 1.00 42.81 173 GLY A C 1
ATOM 1365 O O . GLY A 1 173 ? -21.626 2.021 25.673 1.00 42.81 173 GLY A O 1
ATOM 1366 N N . THR A 1 174 ? -20.009 3.551 25.883 1.00 43.62 174 THR A N 1
ATOM 1367 C C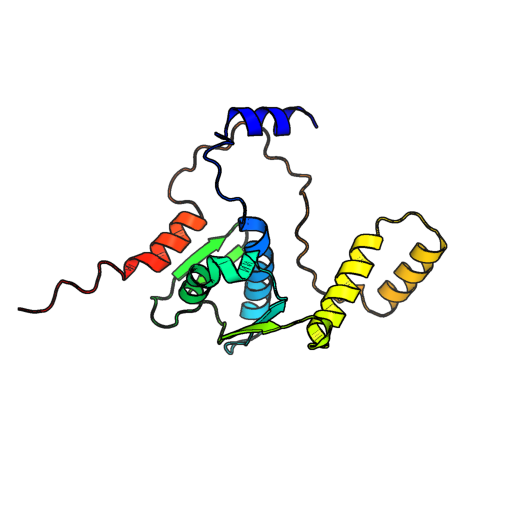A . THR A 1 174 ? -19.555 3.104 27.221 1.00 43.62 174 THR A CA 1
ATOM 1368 C C . THR A 1 174 ? -19.997 4.024 28.372 1.00 43.62 174 THR A C 1
ATOM 1370 O O . THR A 1 174 ? -19.289 4.159 29.368 1.00 43.62 174 THR A O 1
ATOM 1373 N N . ARG A 1 175 ? -21.156 4.694 28.266 1.00 39.56 175 ARG A N 1
ATOM 1374 C CA . ARG A 1 175 ? -21.716 5.528 29.360 1.00 39.56 175 ARG A CA 1
ATOM 1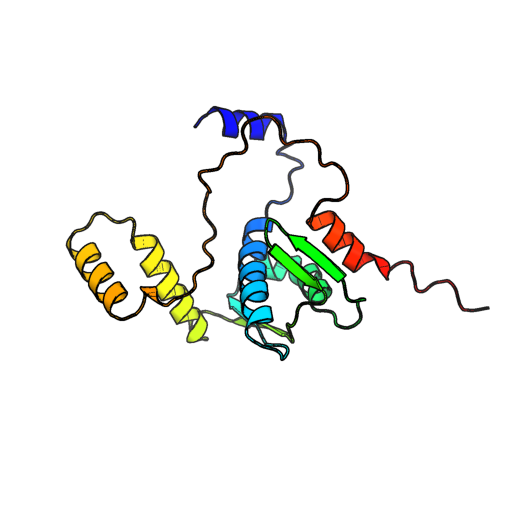375 C C . ARG A 1 175 ? -23.210 5.337 29.656 1.00 39.56 175 ARG A C 1
ATOM 1377 O O . ARG A 1 175 ? -23.823 6.205 30.266 1.00 39.56 175 ARG A O 1
ATOM 1384 N N . SER A 1 176 ? -23.804 4.205 29.293 1.00 40.25 176 SER A N 1
ATOM 1385 C CA . SER A 1 176 ? -25.153 3.852 29.757 1.00 40.25 176 SER A CA 1
ATOM 1386 C C . SER A 1 176 ? -25.146 2.419 30.270 1.00 40.25 176 SER A C 1
ATOM 1388 O O . SER A 1 176 ? -25.162 1.473 29.492 1.00 40.25 176 SER A O 1
ATOM 1390 N N . GLY A 1 177 ? -25.013 2.267 31.586 1.00 37.09 177 GLY A N 1
ATOM 1391 C CA . GLY A 1 177 ? -24.968 0.958 32.236 1.00 37.09 177 GLY A CA 1
ATOM 1392 C C . GLY A 1 177 ? -24.181 0.956 33.540 1.00 37.09 177 GLY A C 1
ATOM 1393 O O . GLY A 1 177 ? -23.357 0.074 33.750 1.00 37.09 177 GLY A O 1
ATOM 1394 N N . MET A 1 178 ? -24.384 1.967 34.384 1.00 38.78 178 MET A N 1
ATOM 1395 C CA . MET A 1 178 ? -23.985 1.904 35.786 1.00 38.78 178 MET A CA 1
ATOM 1396 C C . MET A 1 178 ? -24.959 2.764 36.600 1.00 38.78 178 MET A C 1
ATOM 1398 O O . MET A 1 178 ? -24.676 3.914 36.921 1.00 38.78 178 MET A O 1
ATOM 1402 N N . GLU A 1 179 ? -26.138 2.196 36.842 1.00 36.22 179 GLU A N 1
ATOM 1403 C CA . GLU A 1 179 ? -26.976 2.455 38.019 1.00 36.22 179 GLU A CA 1
ATOM 1404 C C . GLU A 1 179 ? -27.313 1.103 38.651 1.00 36.22 179 GLU A C 1
ATOM 1406 O O . GLU A 1 179 ? -27.574 0.150 37.876 1.00 36.22 179 GLU A O 1
#

Radius of gyration: 20.27 Å; chains: 1; bounding box: 48×44×64 Å

Secondary structure (DSSP, 8-state):
--HHHHHHHHHS-TTT----THHHHHHHHHHHHHHHHH-SS-EEEEEE--HHHHTTHHHHHHHH-TTSPPEEEEETTEEEEESPSEEEEEEE-GGG-HHHHHHHHHHHHHHGGG---HHHHHHHHHHHHTTGGG---------S----SSPPP--S--HHHHHHHHHHTTTTSSSS---

Organism: NCBI:txid1636188

Sequence (179 aa):
MEAGAIEFDELNDLPSFRDTNDIHVTAVLQCVDFWQDMIAEPFDIVHDESIHFFEREDRWLRMIDKTIAPSEILFGTKTLNLPLPVRSVSSARSHECASLQLCNLVAGFLSRASNRDPDFRRFFRAAFDAGLCELTVFPLGPDRDFVTGPPSSAKGPDALDRMIEAMRSRASGTRSGME